Protein 7EFY (pdb70)

Secondary structure (DSSP, 8-state):
----EEEEEETTEEEEEEE-TT-SS-EEEHHHHHHTT-TTT-BTT---EEEEEEEEEEEETTEEEEEEEEEESS-SSSEEE-HHHHHHTT-EEETTTTEEEETTEEEEPPP--

Radius of gyration: 13.46 Å; Cα contacts (8 Å, |Δi|>4): 255; chains: 1; bounding box: 27×30×35 Å

InterPro domains:
  IPR009060 UBA-like superfamily [SSF46934] (325-380)
  IPR015940 Ubiquitin-associated domain [PF00627] (348-377)
  IPR015940 Ubiquitin-associated domain [PS50030] (336-380)
  IPR015940 Ubiquitin-associated domain [SM00165] (342-379)
  IPR019103 Aspartic peptidase, DDI1-type [PF09668] (195-303)
  IPR019103 Aspartic peptidase, DDI1-type [cd05479] (188-311)
  IPR021109 Aspartic peptidase domain superfamily [G3DSA:2.40.70.10] (181-326)
  IPR021109 Aspartic peptidase domain superfamily [SSF50630] (197-303)
  IPR029071 Ubiquitin-like domain superfamily [SSF54236] (7-81)

Solvent-accessible surface area: 6303 Å² total; per-residue (Å²): 198,58,109,36,69,0,81,6,50,0,49,53,50,88,26,45,0,25,9,39,67,75,18,132,60,0,18,0,4,56,63,10,0,84,74,1,87,1,56,184,63,9,23,131,199,79,115,108,68,21,0,52,0,77,107,2,84,1,53,0,38,125,27,114,25,94,10,40,0,20,0,44,102,95,39,117,26,82,2,20,0,0,69,48,16,10,68,70,70,156,21,67,63,38,122,174,112,63,2,0,51,2,59,154,24,75,26,107,11,65,83,160,132

Nearest PDB structures (foldseek):
  7efy-assembly1_A-2  TM=1.009E+00  e=3.374E-25  Cryptosporidium hominis
  7d66-assembly2_L  TM=9.541E-01  e=1.787E-17  Toxoplasma gondii GT1
  5ys4-assembly1_D  TM=9.528E-01  e=9.050E-16  Leishmania major
  5ys4-assembly1_A  TM=9.489E-01  e=7.529E-16  Leishmania major
  5yq8-assembly2_D  TM=9.498E-01  e=6.848E-15  Leishmania major

Foldseek 3Di:
DDFFWFWKDKQNRTDIEGEEAPAPFKEFEPVLCVVNVNPVQFDCVDPVWNGKRQWIWIQDPNDIDTDMYTYDHDDPDGTYDYNNVCVVQVWDCDPPQQWIRGPPDTTHTDDPD

B-factor: mean 90.38, std 22.17, range [53.98, 217.73]

Structure (mmCIF, N/CA/C/O backbone):
data_7EFY
#
_entry.id   7EFY
#
_cell.length_a   81.559
_cell.length_b   81.559
_cell.length_c   142.181
_cell.angle_alpha   90.000
_cell.angle_beta   90.000
_cell.angle_gamma   120.000
#
_symmetry.space_group_name_H-M   'H 3 2'
#
loop_
_entity.id
_entity.type
_entity.pdbx_description
1 polymer 'UBA domain-containing protein'
2 water water
#
loop_
_atom_site.group_PDB
_atom_site.id
_atom_site.type_symbol
_atom_site.label_atom_id
_atom_site.label_alt_id
_atom_site.label_comp_id
_atom_site.label_asym_id
_atom_site.label_entity_id
_atom_site.label_seq_id
_atom_site.pdbx_PDB_ins_code
_atom_site.Cartn_x
_atom_site.Cartn_y
_atom_site.Cartn_z
_atom_site.occupancy
_atom_site.B_iso_or_equiv
_atom_site.auth_seq_id
_atom_site.auth_comp_id
_atom_site.auth_asym_id
_atom_site.auth_atom_id
_atom_site.pdbx_PDB_model_num
ATOM 1 N N . VAL A 1 3 ? 8.845 34.350 -11.205 1.000 121.322 201 VAL A N 1
ATOM 2 C CA . VAL A 1 3 ? 8.568 33.327 -10.118 1.000 143.581 201 VAL A CA 1
ATOM 3 C C . VAL A 1 3 ? 8.330 34.073 -8.798 1.000 145.149 201 VAL A C 1
ATOM 4 O O . VAL A 1 3 ? 9.093 34.973 -8.450 1.000 162.806 201 VAL A O 1
ATOM 8 N N . HIS A 1 4 ? 7.233 33.741 -8.094 1.000 129.346 202 HIS A N 1
ATOM 9 C CA . HIS A 1 4 ? 6.969 34.269 -6.759 1.000 111.850 202 HIS A CA 1
ATOM 10 C C . HIS A 1 4 ? 7.798 33.470 -5.749 1.000 110.086 202 HIS A C 1
ATOM 11 O O . HIS A 1 4 ? 7.972 32.265 -5.928 1.000 118.444 202 HIS A O 1
ATOM 13 N N . MET A 1 5 ? 8.316 34.151 -4.711 1.000 94.215 203 MET A N 1
ATOM 14 C CA . MET A 1 5 ? 9.064 33.560 -3.603 1.000 81.324 203 MET A CA 1
ATOM 15 C C . MET A 1 5 ? 8.201 32.617 -2.743 1.000 86.656 203 MET A C 1
ATOM 16 O O . MET A 1 5 ? 6.993 32.482 -2.937 1.000 98.316 203 MET A O 1
ATOM 21 N N . LEU A 1 6 ? 8.811 31.930 -1.768 1.000 85.396 204 LEU A N 1
ATOM 22 C CA . LEU A 1 6 ? 8.037 30.976 -0.980 1.000 79.321 204 LEU A CA 1
ATOM 23 C C . LEU A 1 6 ? 7.605 31.586 0.352 1.000 78.069 204 LEU A C 1
ATOM 24 O O . LEU A 1 6 ? 8.426 32.047 1.148 1.000 76.954 204 LEU A O 1
ATOM 29 N N . TYR A 1 7 ? 6.297 31.591 0.599 1.000 81.691 205 TYR A N 1
ATOM 30 C CA . TYR A 1 7 ? 5.828 32.111 1.872 1.000 69.818 205 TYR A CA 1
ATOM 31 C C . TYR A 1 7 ? 4.835 31.118 2.448 1.000 69.936 205 TYR A C 1
ATOM 32 O O . TYR A 1 7 ? 4.189 30.393 1.696 1.000 73.306 205 TYR A O 1
ATOM 41 N N . ILE A 1 8 ? 4.776 31.053 3.780 1.000 72.989 206 ILE A N 1
ATOM 42 C CA . ILE A 1 8 ? 3.751 30.299 4.489 1.000 74.575 206 ILE A CA 1
ATOM 43 C C . ILE A 1 8 ? 3.151 31.224 5.544 1.000 83.472 206 ILE A C 1
ATOM 44 O O . ILE A 1 8 ? 3.776 32.226 5.924 1.000 82.918 206 ILE A O 1
ATOM 49 N N . ASN A 1 9 ? 1.951 30.863 6.028 1.000 83.991 207 ASN A N 1
ATOM 50 C CA . ASN A 1 9 ? 1.361 31.569 7.158 1.000 78.821 207 ASN A CA 1
ATOM 51 C C . ASN A 1 9 ? 1.854 30.964 8.468 1.000 79.906 207 ASN A C 1
ATOM 52 O O . ASN A 1 9 ? 1.887 29.738 8.624 1.000 80.145 207 ASN A O 1
ATOM 57 N N . ALA A 1 10 ? 2.240 31.839 9.405 1.000 76.731 208 ALA A N 1
ATOM 58 C CA . ALA A 1 10 ? 2.658 31.378 10.720 1.000 86.365 208 ALA A CA 1
ATOM 59 C C . ALA A 1 10 ? 2.285 32.401 11.786 1.000 87.218 208 ALA A C 1
ATOM 60 O O . ALA A 1 10 ? 2.210 33.596 11.519 1.000 90.125 208 ALA A O 1
ATOM 62 N N . GLU A 1 11 ? 2.114 31.917 13.013 1.000 83.144 209 GLU A N 1
ATOM 63 C CA . GLU A 1 11 ? 2.000 32.833 14.120 1.000 74.537 209 GLU A CA 1
ATOM 64 C C . GLU A 1 11 ? 3.279 32.792 14.922 1.000 77.247 209 GLU A C 1
ATOM 65 O O . GLU A 1 11 ? 3.670 31.739 15.434 1.000 83.647 209 GLU A O 1
ATOM 71 N N . VAL A 1 12 ? 3.890 33.969 15.042 1.000 66.985 210 VAL A N 1
ATOM 72 C CA . VAL A 1 12 ? 5.010 34.090 15.951 1.000 77.059 210 VAL A CA 1
ATOM 73 C C . VAL A 1 12 ? 4.567 34.924 17.148 1.000 81.265 210 VAL A C 1
ATOM 74 O O . VAL A 1 12 ? 4.133 36.062 16.968 1.000 75.006 210 VAL A O 1
ATOM 78 N N . ASN A 1 13 ? 4.678 34.328 18.349 1.000 81.386 211 ASN A N 1
ATOM 79 C CA . ASN A 1 13 ? 4.229 34.915 19.606 1.000 79.095 211 ASN A CA 1
ATOM 80 C C . ASN A 1 13 ? 2.804 35.448 19.440 1.000 89.632 211 ASN A C 1
ATOM 81 O O . ASN A 1 13 ? 2.497 36.600 19.780 1.000 85.263 211 ASN A O 1
ATOM 86 N N . GLY A 1 14 ? 1.961 34.569 18.877 1.000 79.663 212 GLY A N 1
ATOM 87 C CA . GLY A 1 14 ? 0.544 34.814 18.705 1.000 77.244 212 GLY A CA 1
ATOM 88 C C . GLY A 1 14 ? 0.212 35.861 17.644 1.000 79.810 212 GLY A C 1
ATOM 89 O O . GLY A 1 14 ? -0.949 36.248 17.503 1.000 88.695 212 GLY A O 1
ATOM 90 N N . ILE A 1 15 ? 1.209 36.301 16.874 1.000 84.225 213 ILE A N 1
ATOM 91 C CA . ILE A 1 15 ? 0.892 37.182 15.759 1.000 87.477 213 ILE A CA 1
ATOM 92 C C . ILE A 1 15 ? 1.052 36.455 14.423 1.000 81.905 213 ILE A C 1
ATOM 93 O O . ILE A 1 15 ? 2.072 35.805 14.183 1.000 87.882 213 ILE A O 1
ATOM 98 N N . SER A 1 16 ? 0.016 36.601 13.582 1.000 78.079 214 SER A N 1
ATOM 99 C CA . SER A 1 16 ? -0.070 36.071 12.228 1.000 85.380 214 SER A CA 1
ATOM 100 C C . SER A 1 16 ? 0.897 36.823 11.318 1.000 87.550 214 SER A C 1
ATOM 101 O O . SER A 1 16 ? 0.797 38.043 11.193 1.000 89.212 214 SER A O 1
ATOM 104 N N . ILE A 1 17 ? 1.843 36.091 10.708 1.000 85.659 215 ILE A N 1
ATOM 105 C CA . ILE A 1 17 ? 2.743 36.691 9.736 1.000 87.542 215 ILE A CA 1
ATOM 106 C C . ILE A 1 17 ? 2.995 35.765 8.548 1.000 88.997 215 ILE A C 1
ATOM 107 O O . ILE A 1 17 ? 2.460 34.654 8.468 1.000 86.682 215 ILE A O 1
ATOM 112 N N . LYS A 1 18 ? 3.808 36.291 7.621 1.000 72.178 216 LYS A N 1
ATOM 113 C CA . LYS A 1 18 ? 4.165 35.612 6.39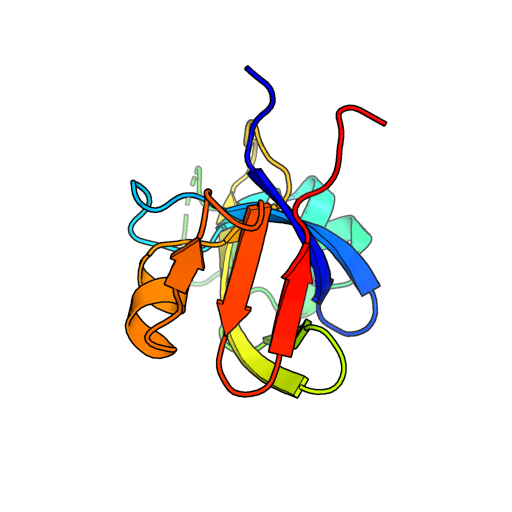4 1.000 77.850 216 LYS A CA 1
ATOM 114 C C . LYS A 1 18 ? 5.667 35.326 6.462 1.000 82.175 216 LYS A C 1
ATOM 115 O O . LYS A 1 18 ? 6.499 36.246 6.499 1.000 81.901 216 LYS A O 1
ATOM 117 N N . ALA A 1 19 ? 5.993 34.027 6.518 1.000 76.031 217 ALA A N 1
ATOM 118 C CA . ALA A 1 19 ? 7.369 33.566 6.626 1.000 73.689 217 ALA A CA 1
ATOM 119 C C . ALA A 1 19 ? 7.946 33.220 5.249 1.000 77.409 217 ALA A C 1
ATOM 120 O O . ALA A 1 19 ? 7.449 32.343 4.529 1.000 68.296 217 ALA A O 1
ATOM 122 N N . PHE A 1 20 ? 9.005 33.950 4.884 1.000 81.992 218 PHE A N 1
ATOM 123 C CA . PHE A 1 20 ? 9.762 33.669 3.677 1.000 84.357 218 PHE A CA 1
ATOM 124 C C . PHE A 1 20 ? 10.632 32.441 3.933 1.000 81.627 218 PHE A C 1
ATOM 125 O O . PHE A 1 20 ? 11.488 32.483 4.813 1.000 92.616 218 PHE A O 1
ATOM 133 N N . VAL A 1 21 ? 10.379 31.351 3.199 1.000 64.902 219 VAL A N 1
ATOM 134 C CA . VAL A 1 21 ? 11.122 30.110 3.359 1.000 69.216 219 VAL A CA 1
ATOM 135 C C . VAL A 1 21 ? 12.342 30.136 2.436 1.000 73.454 219 VAL A C 1
ATOM 136 O O . VAL A 1 21 ? 12.180 30.375 1.236 1.000 80.304 219 VAL A O 1
ATOM 140 N N . ASP A 1 22 ? 13.540 29.917 3.029 1.000 66.076 220 ASP A N 1
ATOM 141 C CA . ASP A 1 22 ? 14.849 30.187 2.435 1.000 71.158 220 ASP A CA 1
ATOM 142 C C . ASP A 1 22 ? 15.879 29.167 2.917 1.000 66.605 220 ASP A C 1
ATOM 143 O O . ASP A 1 22 ? 16.453 29.333 3.986 1.000 81.663 220 ASP A O 1
ATOM 148 N N . SER A 1 23 ? 16.158 28.157 2.093 1.000 65.321 221 SER A N 1
ATOM 149 C CA . SER A 1 23 ? 17.151 27.133 2.390 1.000 67.663 221 SER A CA 1
ATOM 150 C C . SER A 1 23 ? 18.591 27.637 2.207 1.000 64.874 221 SER A C 1
ATOM 151 O O .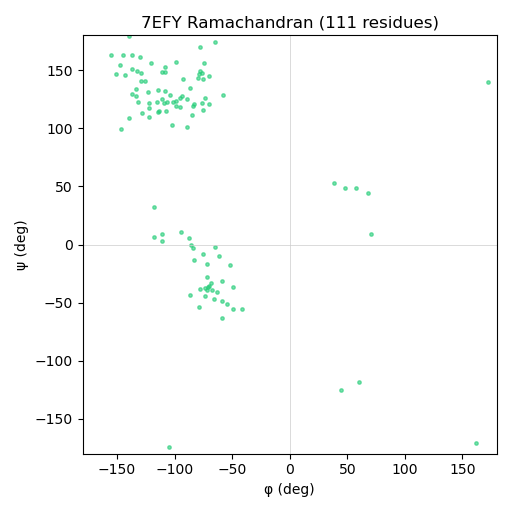 SER A 1 23 ? 19.575 26.946 2.517 1.000 79.141 221 SER A O 1
ATOM 154 N N . GLY A 1 24 ? 18.733 28.834 1.653 1.000 53.982 222 GLY A N 1
ATOM 155 C CA . GLY A 1 24 ? 20.074 29.339 1.454 1.000 65.188 222 GLY A CA 1
ATOM 156 C C . GLY A 1 24 ? 20.502 30.229 2.612 1.000 73.926 222 GLY A C 1
ATOM 157 O O . GLY A 1 24 ? 21.509 30.916 2.505 1.000 91.840 222 GLY A O 1
ATOM 158 N N . ALA A 1 25 ? 19.706 30.228 3.691 1.000 81.091 223 ALA A N 1
ATOM 159 C CA . ALA A 1 25 ? 19.959 31.034 4.881 1.000 71.984 223 ALA A CA 1
ATOM 160 C C . ALA A 1 25 ? 20.241 30.145 6.090 1.000 74.937 223 ALA A C 1
ATOM 161 O O . ALA A 1 25 ? 19.417 29.305 6.477 1.000 78.958 223 ALA A O 1
ATOM 163 N N . GLN A 1 26 ? 21.419 30.386 6.678 1.000 77.186 224 GLN A N 1
ATOM 164 C CA . GLN A 1 26 ? 21.880 29.705 7.871 1.000 86.922 224 GLN A CA 1
ATOM 165 C C . GLN A 1 26 ? 20.901 29.932 9.031 1.000 80.954 224 GLN A C 1
ATOM 166 O O . GLN A 1 26 ? 20.461 28.978 9.666 1.000 96.420 224 GLN A O 1
ATOM 172 N N . THR A 1 27 ? 20.511 31.190 9.264 1.000 89.035 225 THR A N 1
ATOM 173 C CA . THR A 1 27 ? 19.826 31.602 10.484 1.000 94.503 225 THR A CA 1
ATOM 174 C C . THR A 1 27 ? 18.484 32.259 10.175 1.000 87.324 225 THR A C 1
ATOM 175 O O . THR A 1 27 ? 18.447 33.201 9.385 1.000 89.685 225 THR A O 1
ATOM 179 N N . THR A 1 28 ? 17.418 31.819 10.865 1.000 74.556 226 THR A N 1
ATOM 180 C CA . THR A 1 28 ? 16.136 32.520 10.886 1.000 73.516 226 THR A CA 1
ATOM 181 C C . THR A 1 28 ? 16.307 33.954 11.406 1.000 67.651 226 THR A C 1
ATOM 182 O O . THR A 1 28 ? 16.903 34.176 12.467 1.000 73.407 226 THR A O 1
ATOM 186 N N . ILE A 1 29 ? 15.793 34.934 10.651 1.000 63.918 227 ILE A N 1
ATOM 187 C CA . ILE A 1 29 ? 15.976 36.339 11.010 1.000 76.230 227 ILE A CA 1
ATOM 188 C C . ILE A 1 29 ? 14.677 37.118 10.822 1.000 77.173 227 ILE A C 1
ATOM 189 O O . ILE A 1 29 ? 13.781 36.767 10.048 1.000 75.537 227 ILE A O 1
ATOM 194 N N . MET A 1 30 ? 14.660 38.282 11.449 1.000 81.063 228 MET A N 1
ATOM 195 C CA . MET A 1 30 ? 13.496 39.126 11.340 1.000 80.638 228 MET A CA 1
ATOM 196 C C . MET A 1 30 ? 13.943 40.581 11.290 1.000 80.656 228 MET A C 1
ATOM 197 O O . MET A 1 30 ? 14.921 40.991 11.923 1.000 74.014 228 MET A O 1
ATOM 202 N N . SER A 1 31 ? 13.192 41.356 10.523 1.000 75.235 229 SER A N 1
ATOM 203 C CA . SER A 1 31 ? 13.424 42.785 10.474 1.000 82.483 229 SER A CA 1
ATOM 204 C C . SER A 1 31 ? 13.014 43.422 11.799 1.000 85.265 229 SER A C 1
ATOM 205 O O . SER A 1 31 ? 12.004 43.034 12.405 1.000 70.766 229 SER A O 1
ATOM 208 N N . LYS A 1 32 ? 13.769 44.459 12.181 1.000 78.954 230 LYS A N 1
ATOM 209 C CA . LYS A 1 32 ? 13.387 45.333 13.281 1.000 76.669 230 LYS A CA 1
ATOM 210 C C . LYS A 1 32 ? 11.931 45.826 13.175 1.000 70.654 230 LYS A C 1
ATOM 211 O O . LYS A 1 32 ? 11.275 45.983 14.200 1.000 63.624 230 LYS A O 1
ATOM 217 N N . LYS A 1 33 ? 11.428 46.093 11.956 1.000 69.895 231 LYS A N 1
ATOM 218 C CA . LYS A 1 33 ? 10.071 46.605 11.796 1.000 72.542 231 LYS A CA 1
ATOM 219 C C . LYS A 1 33 ? 9.097 45.484 12.154 1.000 77.140 231 LYS A C 1
ATOM 220 O O . LYS A 1 33 ? 8.052 45.737 12.757 1.000 84.345 231 LYS A O 1
ATOM 222 N N . CYS A 1 34 ? 9.470 44.244 11.803 1.000 75.826 232 CYS A N 1
ATOM 223 C CA . CYS A 1 34 ? 8.630 43.095 12.098 1.000 74.987 232 CYS A CA 1
ATOM 224 C C . CYS A 1 34 ? 8.657 42.809 13.596 1.000 78.933 232 CYS A C 1
ATOM 225 O O . CYS A 1 34 ? 7.632 42.461 14.175 1.000 84.256 232 CYS A O 1
ATOM 228 N N . ALA A 1 35 ? 9.837 42.958 14.211 1.000 69.708 233 ALA A N 1
ATOM 229 C CA . ALA A 1 35 ? 10.001 42.771 15.643 1.000 69.572 233 ALA A CA 1
ATOM 230 C C . ALA A 1 35 ? 9.027 43.659 16.410 1.000 82.934 233 ALA A C 1
ATOM 231 O O . ALA A 1 35 ? 8.332 43.177 17.297 1.000 111.120 233 ALA A O 1
ATOM 233 N N . GLU A 1 36 ? 9.003 44.959 16.077 1.000 100.771 234 GLU A N 1
ATOM 234 C CA . GLU A 1 36 ? 8.018 45.905 16.590 1.000 98.739 234 GLU A CA 1
ATOM 235 C C . GLU A 1 36 ? 6.598 45.345 16.440 1.000 92.166 234 GLU A C 1
ATOM 236 O O . GLU A 1 36 ? 5.886 45.218 17.429 1.000 108.888 234 GLU A O 1
ATOM 242 N N . LYS A 1 37 ? 6.214 44.979 15.208 1.000 86.586 235 LYS A N 1
ATOM 243 C CA . LYS A 1 37 ? 4.874 44.530 14.845 1.000 85.109 235 LYS A CA 1
ATOM 244 C C . LYS A 1 37 ? 4.439 43.260 15.583 1.000 89.380 235 LYS A C 1
ATOM 245 O O . LYS A 1 37 ? 3.285 42.878 15.456 1.000 103.797 235 LYS A O 1
ATOM 247 N N . CYS A 1 38 ? 5.332 42.569 16.313 1.000 112.031 236 CYS A N 1
ATOM 248 C CA . CYS A 1 38 ? 4.966 41.317 16.983 1.000 115.267 236 CYS A CA 1
ATOM 249 C C . CYS A 1 38 ? 5.114 41.432 18.509 1.000 112.238 236 CYS A C 1
ATOM 250 O O . CYS A 1 38 ? 4.947 40.444 19.234 1.000 118.910 236 CYS A O 1
ATOM 253 N N . ASN A 1 39 ? 5.413 42.653 18.981 1.000 102.003 237 ASN A N 1
ATOM 254 C CA . ASN A 1 39 ? 5.670 42.988 20.374 1.000 103.800 237 ASN A CA 1
ATOM 255 C C . ASN A 1 39 ? 6.819 42.137 20.888 1.000 100.400 237 ASN A C 1
ATOM 256 O O . ASN A 1 39 ? 6.717 41.549 21.964 1.000 100.418 237 ASN A O 1
ATOM 261 N N . LEU A 1 40 ? 7.903 42.104 20.105 1.000 77.588 238 LEU A N 1
ATOM 262 C CA . LEU A 1 40 ? 9.030 41.240 20.397 1.000 72.333 238 LEU A CA 1
ATOM 263 C C . LEU A 1 40 ? 10.241 42.066 20.816 1.000 77.880 238 LEU A C 1
ATOM 264 O O . LEU A 1 40 ? 11.313 41.520 21.072 1.000 87.634 238 LEU A O 1
ATOM 269 N N . VAL A 1 41 ? 10.076 43.384 20.913 1.000 79.363 239 VAL A N 1
ATOM 270 C CA . VAL A 1 41 ? 11.266 44.183 21.140 1.000 88.850 239 VAL A CA 1
ATOM 271 C C . VAL A 1 41 ? 11.755 43.964 22.565 1.000 86.764 239 VAL A C 1
ATOM 272 O O . VAL A 1 41 ? 12.954 44.062 22.832 1.000 87.146 239 VAL A O 1
ATOM 276 N N . ARG A 1 42 ? 10.808 43.631 23.451 1.000 90.351 240 ARG A N 1
ATOM 277 C CA . ARG A 1 42 ? 11.099 43.457 24.865 1.000 87.812 240 ARG A CA 1
ATOM 278 C C . ARG A 1 42 ? 11.964 42.212 25.054 1.000 93.434 240 ARG A C 1
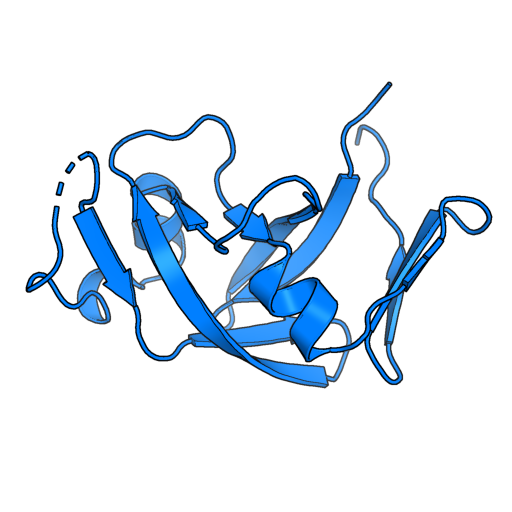ATOM 279 O O . ARG A 1 42 ? 12.849 42.222 25.909 1.000 92.626 240 ARG A O 1
ATOM 287 N N . LEU A 1 43 ? 11.744 41.202 24.191 1.000 81.646 241 LEU A N 1
ATOM 288 C CA . LEU A 1 43 ? 12.384 39.895 24.224 1.000 73.114 241 LEU A CA 1
ATOM 289 C C . LEU A 1 43 ? 13.849 39.976 23.800 1.000 79.900 241 LEU A C 1
ATOM 290 O O . LEU A 1 43 ? 14.631 39.044 24.050 1.000 84.772 241 LEU A O 1
ATOM 295 N N . ILE A 1 44 ? 14.215 41.092 23.159 1.000 72.646 242 ILE A N 1
ATOM 296 C CA . ILE A 1 44 ? 15.492 41.150 22.469 1.000 78.804 242 ILE A CA 1
ATOM 297 C C . ILE A 1 44 ? 16.625 41.250 23.470 1.000 79.577 242 ILE A C 1
ATOM 298 O O . ILE A 1 44 ? 16.645 42.157 24.293 1.000 81.985 242 ILE A O 1
ATOM 303 N N . ASP A 1 45 ? 17.569 40.318 23.336 1.000 89.685 243 ASP A N 1
ATOM 304 C CA . ASP A 1 45 ? 18.806 40.355 24.089 1.000 85.501 243 ASP A CA 1
ATOM 305 C C . ASP A 1 45 ? 19.779 41.258 23.340 1.000 86.502 243 ASP A C 1
ATOM 306 O O . ASP A 1 45 ? 20.223 40.907 22.248 1.000 88.055 243 ASP A O 1
ATOM 311 N N . TYR A 1 46 ? 20.095 42.420 23.924 1.000 84.767 244 TYR A N 1
ATOM 312 C CA . TYR A 1 46 ? 20.883 43.396 23.191 1.000 82.283 244 TYR A CA 1
ATOM 313 C C . TYR A 1 46 ? 22.370 43.105 23.346 1.000 85.996 244 TYR A C 1
ATOM 314 O O . TYR A 1 46 ? 23.181 43.787 22.739 1.000 106.312 244 TYR A O 1
ATOM 323 N N . ARG A 1 47 ? 22.724 42.052 24.094 1.000 95.830 245 ARG A N 1
ATOM 324 C CA . ARG A 1 47 ? 24.119 41.641 24.213 1.000 96.235 245 ARG A CA 1
ATOM 325 C C . ARG A 1 47 ? 24.669 41.152 22.869 1.000 103.153 245 ARG A C 1
ATOM 326 O O . ARG A 1 47 ? 25.849 40.803 22.790 1.000 112.898 245 ARG A O 1
ATOM 334 N N . PHE A 1 48 ? 23.821 41.126 21.822 1.000 108.690 246 PHE A N 1
ATOM 335 C CA . PHE A 1 48 ? 24.248 40.816 20.456 1.000 121.735 246 PHE A CA 1
ATOM 336 C C . PHE A 1 48 ? 24.150 42.074 19.584 1.000 130.886 246 PHE A C 1
ATOM 337 O O . PHE A 1 48 ? 23.323 42.949 19.844 1.000 129.828 246 PHE A O 1
ATOM 345 N N . SER A 1 49 ? 25.042 42.197 18.589 1.000 138.199 247 SER A N 1
ATOM 346 C CA . SER A 1 49 ? 25.030 43.330 17.669 1.000 137.180 247 SER A CA 1
ATOM 347 C C . SER A 1 49 ? 26.266 43.297 16.761 1.000 128.814 247 SER A C 1
ATOM 348 O O . SER A 1 49 ? 26.177 43.892 15.669 1.000 121.338 247 SER A O 1
ATOM 351 N N . LYS A 1 59 ? 23.575 45.298 10.043 1.000 107.031 257 LYS A N 1
ATOM 352 C CA . LYS A 1 59 ? 23.646 45.663 11.485 1.000 119.499 257 LYS A CA 1
ATOM 353 C C . LYS A 1 59 ? 22.577 44.893 12.260 1.000 117.574 257 LYS A C 1
ATOM 354 O O . LYS A 1 59 ? 21.379 45.015 11.982 1.000 107.793 257 LYS A O 1
ATOM 356 N N . ILE A 1 60 ? 23.057 44.108 13.236 1.000 107.108 258 ILE A N 1
ATOM 357 C CA . ILE A 1 60 ? 22.248 43.283 14.122 1.000 93.265 258 ILE A CA 1
ATOM 358 C C . ILE A 1 60 ? 21.750 44.126 15.293 1.000 97.403 258 ILE A C 1
ATOM 359 O O . ILE A 1 60 ? 22.564 44.631 16.073 1.000 112.973 258 ILE A O 1
ATOM 364 N N . VAL A 1 61 ? 20.414 44.233 15.412 1.000 77.399 259 VAL A N 1
ATOM 365 C CA . VAL A 1 61 ? 19.746 44.858 16.545 1.000 71.434 259 VAL A CA 1
ATOM 366 C C . VAL A 1 61 ? 19.950 44.013 17.804 1.000 76.749 259 VAL A C 1
ATOM 367 O O . VAL A 1 61 ? 20.096 44.574 18.886 1.000 92.110 259 VAL A O 1
ATOM 371 N N . GLY A 1 62 ? 19.904 42.674 17.664 1.000 79.680 260 GLY A N 1
ATOM 372 C CA . GLY A 1 62 ? 19.988 41.736 18.780 1.000 71.153 260 GLY A CA 1
ATOM 373 C C . GLY A 1 62 ? 19.487 40.325 18.444 1.000 73.653 260 GLY A C 1
ATOM 374 O O . GLY A 1 62 ? 19.196 40.014 17.287 1.000 85.279 260 GLY A O 1
ATOM 375 N N . LYS A 1 63 ? 19.355 39.481 19.482 1.000 76.546 261 LYS A N 1
ATOM 376 C CA . LYS A 1 63 ? 18.878 38.108 19.354 1.000 74.355 261 LYS A CA 1
ATOM 377 C C . LYS A 1 63 ? 17.691 37.861 20.290 1.000 67.197 261 LYS A C 1
ATOM 378 O O . LYS A 1 63 ? 17.656 38.364 21.413 1.000 84.410 261 LYS A O 1
ATOM 384 N N . ILE A 1 64 ? 16.704 37.105 19.799 1.000 58.445 262 ILE A N 1
ATOM 385 C CA . ILE A 1 64 ? 15.587 36.650 20.608 1.000 63.508 262 ILE A CA 1
ATOM 386 C C . ILE A 1 64 ? 15.792 35.163 20.849 1.000 67.825 262 ILE A C 1
ATOM 387 O O . ILE A 1 64 ? 15.781 34.360 19.913 1.000 70.158 262 ILE A O 1
ATOM 392 N N . HIS A 1 65 ? 16.001 34.826 22.122 1.000 71.870 263 HIS A N 1
ATOM 393 C CA . HIS A 1 65 ? 16.385 33.470 22.433 1.000 67.462 263 HIS A CA 1
ATOM 394 C C . HIS A 1 65 ? 15.193 32.545 22.287 1.000 68.682 263 HIS A C 1
ATOM 395 O O . HIS A 1 65 ? 15.330 31.492 21.679 1.000 77.258 263 HIS A O 1
ATOM 402 N N . VAL A 1 66 ? 14.027 32.945 22.801 1.000 67.161 264 VAL A N 1
ATOM 403 C CA . VAL A 1 66 ? 12.911 32.013 22.720 1.000 69.554 264 VAL A CA 1
ATOM 404 C C . VAL A 1 66 ? 11.658 32.698 22.199 1.000 68.300 264 VAL A C 1
ATOM 405 O O . VAL A 1 66 ? 11.134 33.636 22.794 1.000 82.920 264 VAL A O 1
ATOM 409 N N . ALA A 1 67 ? 11.139 32.158 21.107 1.000 66.776 265 ALA A N 1
ATOM 410 C CA . ALA A 1 67 ? 9.874 32.643 20.598 1.000 67.792 265 ALA A CA 1
ATOM 411 C C . ALA A 1 67 ? 9.005 31.451 20.181 1.000 72.532 265 ALA A C 1
ATOM 412 O O . ALA A 1 67 ? 9.503 30.376 19.820 1.000 69.571 265 ALA A O 1
ATOM 414 N N . GLN A 1 68 ? 7.685 31.642 20.261 1.000 65.711 266 GLN A N 1
ATOM 415 C CA . GLN A 1 68 ? 6.777 30.568 19.924 1.000 64.047 266 GLN A CA 1
ATOM 416 C C . GLN A 1 68 ? 6.372 30.699 18.467 1.000 68.419 266 GLN A C 1
ATOM 417 O O . GLN A 1 68 ? 5.927 31.763 18.031 1.000 72.453 266 GLN A O 1
ATOM 423 N N . MET A 1 69 ? 6.538 29.594 17.730 1.000 71.764 267 MET A N 1
ATOM 424 C CA . MET A 1 69 ? 6.089 29.516 16.350 1.000 70.630 267 MET A CA 1
ATOM 425 C C . MET A 1 69 ? 4.820 28.678 16.343 1.000 76.265 267 MET A C 1
ATOM 426 O O . MET A 1 69 ? 4.801 27.609 16.961 1.000 71.471 267 MET A O 1
ATOM 431 N N . LYS A 1 70 ? 3.756 29.198 15.716 1.000 71.723 268 LYS A N 1
ATOM 432 C CA . LYS A 1 70 ? 2.575 28.377 15.525 1.000 77.891 268 LYS A CA 1
ATOM 433 C C . LYS A 1 70 ? 2.440 28.154 14.031 1.000 82.427 268 LYS A C 1
ATOM 434 O O . LYS A 1 70 ? 2.273 29.120 13.290 1.000 75.786 268 LYS A O 1
ATOM 440 N N . ILE A 1 71 ? 2.589 26.888 13.622 1.000 81.359 269 ILE A N 1
ATOM 441 C CA . ILE A 1 71 ? 2.394 26.503 12.235 1.000 85.008 269 ILE A CA 1
ATOM 442 C C . ILE A 1 71 ? 1.304 25.438 12.195 1.000 88.098 269 ILE A C 1
ATOM 443 O O . ILE A 1 71 ? 1.463 24.362 12.765 1.000 89.757 269 ILE A O 1
ATOM 448 N N . GLY A 1 72 ? 0.196 25.755 11.519 1.000 91.634 270 GLY A N 1
ATOM 449 C CA . GLY A 1 72 ? -1.007 24.943 11.616 1.000 84.396 270 GLY A CA 1
ATOM 450 C C . GLY A 1 72 ? -1.499 24.887 13.056 1.000 87.689 270 GLY A C 1
ATOM 451 O O . GLY A 1 72 ? -1.802 25.920 13.648 1.000 89.520 270 GLY A O 1
ATOM 452 N N . ASN A 1 73 ? -1.522 23.676 13.617 1.000 99.536 271 ASN A N 1
ATOM 453 C CA . ASN A 1 73 ? -1.901 23.472 15.005 1.000 103.652 271 ASN A CA 1
ATOM 454 C C . ASN A 1 73 ? -0.722 22.875 15.758 1.000 98.737 271 ASN A C 1
ATOM 455 O O . ASN A 1 73 ? -0.922 22.075 16.668 1.000 121.838 271 ASN A O 1
ATOM 460 N N . SER A 1 74 ? 0.493 23.248 15.338 1.000 90.257 272 SER A N 1
ATOM 461 C CA . SER A 1 74 ? 1.716 22.850 16.021 1.000 81.833 272 SER A CA 1
ATOM 462 C C . SER A 1 74 ? 2.499 24.076 16.486 1.000 83.453 272 SER A C 1
ATOM 463 O O . SER A 1 74 ? 2.365 25.184 15.932 1.000 77.141 272 SER A O 1
ATOM 466 N N . PHE A 1 75 ? 3.321 23.829 17.517 1.000 69.381 273 PHE A N 1
ATOM 467 C CA . PHE A 1 75 ? 4.009 24.864 18.263 1.000 73.995 273 PHE A CA 1
ATOM 468 C C . PHE A 1 75 ? 5.472 24.456 18.439 1.000 75.591 273 PHE A C 1
ATOM 469 O O . PHE A 1 75 ? 5.755 23.351 18.899 1.000 80.293 273 PHE A O 1
ATOM 477 N N . PHE A 1 76 ? 6.388 25.359 18.057 1.000 78.330 274 PHE A N 1
ATOM 478 C CA . PHE A 1 76 ? 7.829 25.139 18.105 1.000 77.583 274 PHE A CA 1
ATOM 479 C C . PHE A 1 76 ? 8.482 26.361 18.734 1.000 75.459 274 PHE A C 1
ATOM 480 O O . PHE A 1 76 ? 8.179 27.513 18.391 1.000 77.871 274 PHE A O 1
ATOM 488 N N . PRO A 1 77 ? 9.413 26.136 19.676 1.000 71.301 275 PRO A N 1
ATOM 489 C CA . PRO A 1 77 ? 10.319 27.194 20.142 1.000 73.131 275 PRO A CA 1
ATOM 490 C C . PRO A 1 77 ? 11.399 27.463 19.105 1.000 72.422 275 PRO A C 1
ATOM 491 O O . PRO A 1 77 ? 11.903 26.553 18.451 1.000 84.497 275 PRO A O 1
ATOM 495 N N . PHE A 1 78 ? 11.758 28.726 18.950 1.000 76.809 276 PHE A N 1
ATOM 496 C CA . PHE A 1 78 ? 12.808 29.016 17.998 1.000 74.569 276 PHE A CA 1
ATOM 497 C C . PHE A 1 78 ? 13.486 30.325 18.370 1.000 65.639 276 PHE A C 1
ATOM 498 O O . PHE A 1 78 ? 12.941 31.094 19.156 1.000 71.471 276 PHE A O 1
ATOM 506 N N . SER A 1 79 ? 14.679 30.553 17.814 1.000 72.846 277 SER A N 1
ATOM 507 C CA . SER A 1 79 ? 15.389 31.807 18.043 1.000 77.505 277 SER A CA 1
ATOM 508 C C . SER A 1 79 ? 15.379 32.679 16.798 1.000 76.308 277 SER A C 1
ATOM 509 O O . SER A 1 79 ? 15.297 32.174 15.681 1.000 93.992 277 SER A O 1
ATOM 512 N N . ILE A 1 80 ? 15.464 33.988 17.025 1.000 70.947 278 ILE A N 1
ATOM 513 C CA . ILE A 1 80 ? 15.443 34.921 15.920 1.000 73.291 278 ILE A CA 1
ATOM 514 C C . ILE A 1 80 ? 16.619 35.858 16.072 1.000 76.848 278 ILE A C 1
ATOM 515 O O . ILE A 1 80 ? 17.047 36.155 17.188 1.000 72.116 278 ILE A O 1
ATOM 520 N N . THR A 1 81 ? 17.139 36.282 14.921 1.000 82.441 279 THR A N 1
ATOM 521 C CA . THR A 1 81 ? 18.122 37.342 14.929 1.000 84.296 279 THR A CA 1
ATOM 522 C C . THR A 1 81 ? 17.466 38.551 14.303 1.000 80.996 279 THR A C 1
ATOM 523 O O . THR A 1 81 ? 16.929 38.451 13.197 1.000 86.999 279 THR A O 1
ATOM 527 N N . VAL A 1 82 ? 17.496 39.659 15.046 1.000 78.522 280 VAL A N 1
ATOM 528 C CA . VAL A 1 82 ? 16.823 40.854 14.569 1.000 86.079 280 VAL A CA 1
ATOM 529 C C . VAL A 1 82 ? 17.831 41.739 13.851 1.000 85.024 280 VAL A C 1
ATOM 530 O O . VAL A 1 82 ? 18.869 42.047 14.427 1.000 78.517 280 VAL A O 1
ATOM 534 N N . LEU A 1 83 ? 17.499 42.106 12.598 1.000 93.433 281 LEU A N 1
ATOM 535 C CA . LEU A 1 83 ? 18.298 43.011 11.779 1.000 94.480 281 LEU A CA 1
ATOM 536 C C . LEU A 1 83 ? 17.604 44.361 11.632 1.000 104.772 281 LEU A C 1
ATOM 537 O O . LEU A 1 83 ? 16.367 44.438 11.627 1.000 90.505 281 LEU A O 1
ATOM 542 N N . GLU A 1 84 ? 18.457 45.392 11.508 1.000 108.523 282 GLU A N 1
ATOM 543 C CA . GLU A 1 84 ? 18.089 4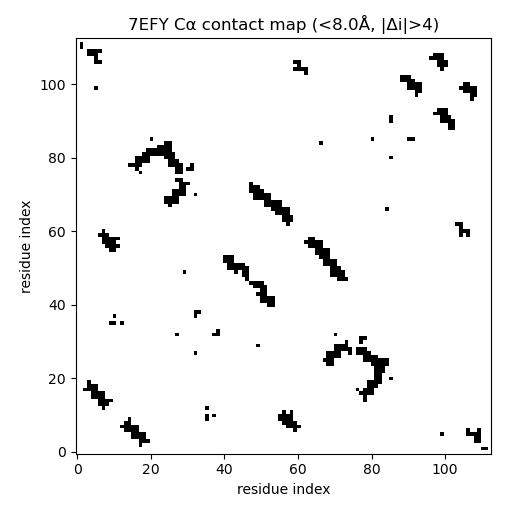6.794 11.444 1.000 110.018 282 GLU A CA 1
ATOM 544 C C . GLU A 1 84 ? 17.153 46.996 10.256 1.000 111.064 282 GLU A C 1
ATOM 545 O O . GLU A 1 84 ? 15.984 47.357 10.409 1.000 110.977 282 GLU A O 1
ATOM 551 N N . GLU A 1 85 ? 17.691 46.727 9.069 1.000 105.821 283 GLU A N 1
ATOM 552 C CA . GLU A 1 85 ? 16.908 46.776 7.852 1.000 105.359 283 GLU A CA 1
ATOM 553 C C . GLU A 1 85 ? 17.147 45.460 7.111 1.000 102.925 283 GLU A C 1
ATOM 554 O O . GLU A 1 85 ? 18.256 44.918 7.112 1.000 105.848 283 GLU A O 1
ATOM 556 N N . SER A 1 86 ? 16.075 44.925 6.526 1.000 91.197 284 SER A N 1
ATOM 557 C CA . SER A 1 86 ? 16.129 43.645 5.844 1.000 97.424 284 SER A CA 1
ATOM 558 C C . SER A 1 86 ? 15.069 43.654 4.740 1.000 102.745 284 SER A C 1
ATOM 559 O O . SER A 1 86 ? 14.029 44.303 4.887 1.000 109.786 284 SER A O 1
ATOM 562 N N . HIS A 1 87 ? 15.368 42.962 3.629 1.000 97.538 285 HIS A N 1
ATOM 563 C CA . HIS A 1 87 ? 14.506 42.879 2.458 1.000 105.390 285 HIS A CA 1
ATOM 564 C C . HIS A 1 87 ? 13.206 42.140 2.784 1.000 110.747 285 HIS A C 1
ATOM 565 O O . HIS A 1 87 ? 12.135 42.608 2.411 1.000 108.998 285 HIS A O 1
ATOM 567 N N . VAL A 1 88 ? 13.299 40.983 3.462 1.000 111.023 286 VAL A N 1
ATOM 568 C CA . VAL A 1 88 ? 12.110 40.303 3.966 1.000 100.814 286 VAL A CA 1
ATOM 569 C C . VAL A 1 88 ? 11.927 40.620 5.441 1.000 93.356 286 VAL A C 1
ATOM 570 O O . VAL A 1 88 ? 12.887 40.959 6.134 1.000 91.585 286 VAL A O 1
ATOM 574 N N . ASP A 1 89 ? 10.677 40.484 5.895 1.000 88.521 287 ASP A N 1
ATOM 575 C CA . ASP A 1 89 ? 10.324 40.887 7.243 1.000 89.426 287 ASP A CA 1
ATOM 576 C C . ASP A 1 89 ? 10.598 39.717 8.169 1.000 84.367 287 ASP A C 1
ATOM 577 O O . ASP A 1 89 ? 11.199 39.870 9.241 1.000 81.765 287 ASP A O 1
ATOM 582 N N . PHE A 1 90 ? 10.201 38.537 7.696 1.000 76.265 288 PHE A N 1
ATOM 583 C CA . PHE A 1 90 ? 10.531 37.353 8.452 1.000 73.382 288 PHE A CA 1
ATOM 584 C C . PHE A 1 90 ? 11.006 36.252 7.516 1.000 71.384 288 PHE A C 1
ATOM 585 O O . PHE A 1 90 ? 10.341 35.945 6.524 1.000 71.54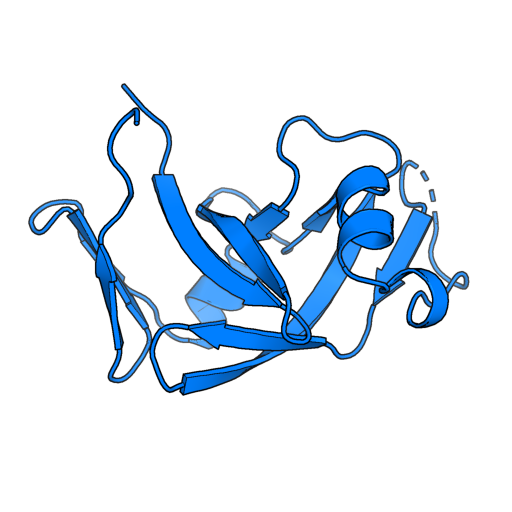1 288 PHE A O 1
ATOM 593 N N . LEU A 1 91 ? 12.162 35.678 7.877 1.000 68.046 289 LEU A N 1
ATOM 594 C CA . LEU A 1 91 ? 12.843 34.689 7.059 1.000 69.855 289 LEU A CA 1
ATOM 595 C C . LEU A 1 91 ? 13.032 33.393 7.833 1.000 66.261 289 LEU A C 1
ATOM 596 O O . LEU A 1 91 ? 13.843 33.336 8.750 1.000 74.655 289 LEU A O 1
ATOM 601 N N . PHE A 1 92 ? 12.301 32.354 7.434 1.000 67.712 290 PHE A N 1
ATOM 602 C CA . PHE A 1 92 ? 12.438 31.011 7.975 1.000 64.945 290 PHE A CA 1
ATOM 603 C 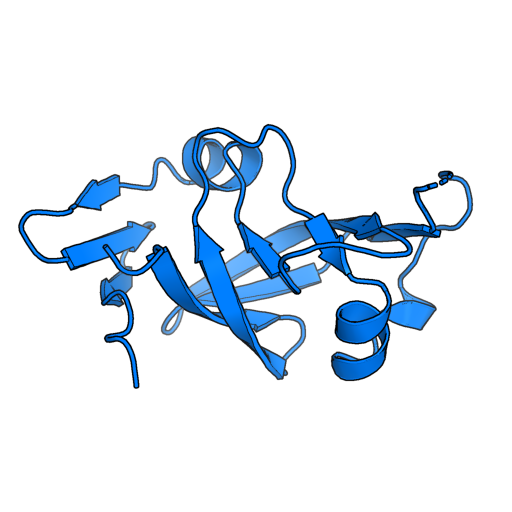C . PHE A 1 92 ? 13.698 30.383 7.378 1.000 65.602 290 PHE A C 1
ATOM 604 O O . PHE A 1 92 ? 13.821 30.322 6.169 1.000 94.370 290 PHE A O 1
ATOM 612 N N . GLY A 1 93 ? 14.666 29.957 8.193 1.000 75.519 291 GLY A N 1
ATOM 613 C CA . GLY A 1 93 ? 15.975 29.587 7.665 1.000 70.400 291 GLY A CA 1
ATOM 614 C C . GLY A 1 93 ? 16.217 28.076 7.621 1.000 72.125 291 GLY A C 1
ATOM 615 O O . GLY A 1 93 ? 15.332 27.272 7.929 1.000 64.197 291 GLY A O 1
ATOM 616 N N . LEU A 1 94 ? 17.450 27.709 7.258 1.000 62.556 292 LEU A N 1
ATOM 617 C CA . LEU A 1 94 ? 17.844 26.313 7.179 1.000 67.346 292 LEU A CA 1
ATOM 618 C C . LEU A 1 94 ? 17.958 25.705 8.577 1.000 72.799 292 LEU A C 1
ATOM 619 O O . LEU A 1 94 ? 17.617 24.538 8.776 1.000 77.320 292 LEU A O 1
ATOM 624 N N . ASP A 1 95 ? 18.445 26.505 9.538 1.000 77.201 293 ASP A N 1
ATOM 625 C CA . ASP A 1 95 ? 18.483 26.132 10.947 1.000 70.556 293 ASP A CA 1
ATOM 626 C C . ASP A 1 95 ? 17.182 25.431 11.333 1.000 74.816 293 ASP A C 1
ATOM 627 O O . ASP A 1 95 ? 17.208 24.289 11.795 1.000 70.584 293 ASP A O 1
ATOM 632 N N . LEU A 1 96 ? 16.049 26.106 11.087 1.000 73.550 294 LEU A N 1
ATOM 633 C CA . LEU A 1 96 ? 14.758 25.570 11.477 1.000 79.575 294 LEU A CA 1
ATOM 634 C C . LEU A 1 96 ? 14.347 24.430 10.556 1.000 77.516 294 LEU A C 1
ATOM 635 O O . LEU A 1 96 ? 13.730 23.463 10.987 1.000 81.624 294 LEU A O 1
ATOM 640 N N . LEU A 1 97 ? 14.663 24.573 9.274 1.000 67.598 295 LEU A N 1
ATOM 641 C CA . LEU A 1 97 ? 14.236 23.574 8.314 1.000 66.879 295 LEU A CA 1
ATOM 642 C C . LEU A 1 97 ? 14.886 22.228 8.641 1.000 71.839 295 LEU A C 1
ATOM 643 O O . LEU A 1 97 ? 14.217 21.190 8.540 1.000 62.292 295 LEU A O 1
ATOM 648 N N . LYS A 1 98 ? 16.186 22.273 9.021 1.000 65.343 296 LYS A N 1
ATOM 649 C CA . LYS A 1 98 ? 16.997 21.078 9.210 1.000 69.103 296 LYS A CA 1
ATOM 650 C C . LYS A 1 98 ? 16.593 20.490 10.561 1.000 77.063 296 LYS A C 1
ATOM 651 O O . LYS A 1 98 ? 16.412 19.266 10.688 1.000 71.920 296 LYS A O 1
ATOM 653 N N . ARG A 1 99 ? 16.346 21.401 11.526 1.000 74.184 297 ARG A N 1
ATOM 654 C CA . ARG A 1 99 ? 15.926 21.019 12.869 1.000 73.279 297 ARG A CA 1
ATOM 655 C C . ARG A 1 99 ? 14.627 20.224 12.821 1.000 78.121 297 ARG A C 1
ATOM 656 O O . ARG A 1 99 ? 14.380 19.418 13.699 1.000 84.753 297 ARG A O 1
ATOM 658 N N . TYR A 1 100 ? 13.760 20.495 11.846 1.000 80.369 298 TYR A N 1
ATOM 659 C CA . TYR A 1 100 ? 12.446 19.883 11.908 1.000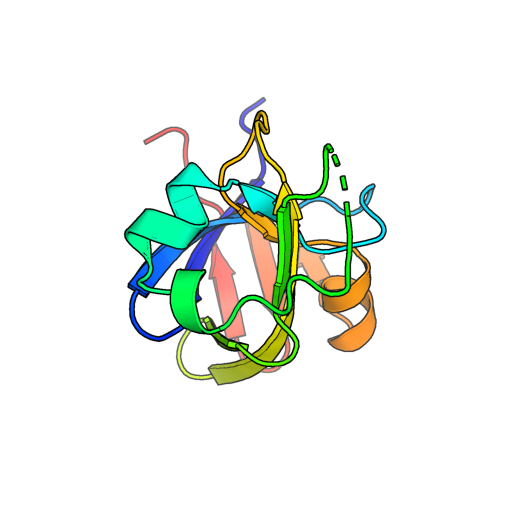 79.055 298 TYR A CA 1
ATOM 660 C C . TYR A 1 100 ? 12.342 18.856 10.784 1.000 91.334 298 TYR A C 1
ATOM 661 O O . TYR A 1 100 ? 11.282 18.274 10.545 1.000 99.665 298 TYR A O 1
ATOM 670 N N . GLN A 1 101 ? 13.487 18.610 10.135 1.000 90.573 299 GLN A N 1
ATOM 671 C CA . GLN A 1 101 ? 13.525 17.767 8.952 1.000 98.024 299 GLN A CA 1
ATOM 672 C C . GLN A 1 101 ? 12.287 18.054 8.112 1.000 95.180 299 GLN A C 1
ATOM 673 O O . GLN A 1 101 ? 11.529 17.141 7.788 1.000 92.814 299 GLN A O 1
ATOM 679 N N . CYS A 1 102 ? 12.090 19.344 7.809 1.000 93.561 300 CYS A N 1
ATOM 680 C CA . CYS A 1 102 ? 10.964 19.811 7.022 1.000 79.910 300 CYS A CA 1
ATOM 681 C C . CYS A 1 102 ? 11.210 19.442 5.569 1.000 87.732 300 CYS A C 1
ATOM 682 O O . CYS A 1 102 ? 12.343 19.261 5.132 1.000 90.239 300 CYS A O 1
ATOM 685 N N . CYS A 1 103 ? 10.123 19.338 4.815 1.000 96.646 301 CYS A N 1
ATOM 686 C CA . CYS A 1 103 ? 10.238 18.997 3.413 1.000 84.022 301 CYS A CA 1
ATOM 687 C C . CYS A 1 103 ? 9.590 20.105 2.608 1.000 86.833 301 CYS A C 1
ATOM 688 O O . CYS A 1 103 ? 8.411 20.403 2.789 1.000 103.719 301 CYS A O 1
ATOM 691 N N . ILE A 1 104 ? 10.389 20.698 1.723 1.000 81.421 302 ILE A N 1
ATOM 692 C CA . ILE A 1 104 ? 9.878 21.669 0.778 1.000 78.809 302 ILE A CA 1
ATOM 693 C C . ILE A 1 104 ? 9.431 20.944 -0.487 1.000 76.443 302 ILE A C 1
ATOM 694 O O . ILE A 1 104 ? 10.256 20.614 -1.328 1.000 76.061 302 ILE A O 1
ATOM 699 N N . ASP A 1 105 ? 8.116 20.732 -0.616 1.000 78.926 303 ASP A N 1
ATOM 700 C CA . ASP A 1 105 ? 7.590 20.016 -1.760 1.000 85.330 303 ASP A CA 1
ATOM 701 C C . ASP A 1 105 ? 6.998 21.006 -2.761 1.000 80.223 303 ASP A C 1
ATOM 702 O O . ASP A 1 105 ? 5.899 21.516 -2.583 1.000 82.951 303 ASP A O 1
ATOM 707 N N . LEU A 1 106 ? 7.743 21.261 -3.834 1.000 84.088 304 LEU A N 1
ATOM 708 C CA . LEU A 1 106 ? 7.261 22.140 -4.887 1.000 87.098 304 LEU A CA 1
ATOM 709 C C . LEU A 1 106 ? 6.452 21.342 -5.906 1.000 98.149 304 LEU A C 1
ATOM 710 O O . LEU A 1 106 ? 6.076 21.876 -6.946 1.000 100.019 304 LEU A O 1
ATOM 715 N N . HIS A 1 107 ? 6.226 20.051 -5.632 1.000 107.931 305 HIS A N 1
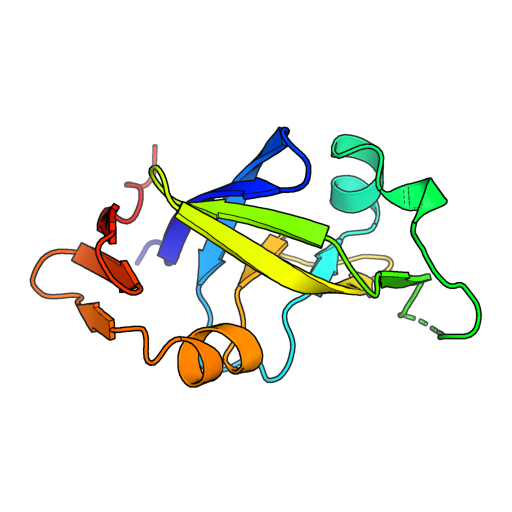ATOM 716 C CA . HIS A 1 107 ? 5.201 19.329 -6.371 1.000 111.193 305 HIS A CA 1
ATOM 717 C C . HIS A 1 107 ? 3.811 19.669 -5.819 1.000 103.385 305 HIS A C 1
ATOM 718 O O . HIS A 1 107 ? 2.954 20.113 -6.576 1.000 92.738 305 HIS A O 1
ATOM 725 N N . GLN A 1 108 ? 3.594 19.518 -4.503 1.000 92.274 306 GLN A N 1
ATOM 726 C CA . GLN A 1 108 ? 2.309 19.890 -3.924 1.000 97.575 306 GLN A CA 1
ATOM 727 C C . GLN A 1 108 ? 2.229 21.387 -3.622 1.000 115.983 306 GLN A C 1
ATOM 728 O O . GLN A 1 108 ? 1.142 21.909 -3.364 1.000 118.799 306 GLN A O 1
ATOM 734 N N . ASN A 1 109 ? 3.380 22.070 -3.663 1.000 112.441 307 ASN A N 1
ATOM 735 C CA . ASN A 1 109 ? 3.456 23.488 -3.353 1.000 102.973 307 ASN A CA 1
ATOM 736 C C . ASN A 1 109 ? 3.162 23.719 -1.866 1.000 99.967 307 ASN A C 1
ATOM 737 O O . ASN A 1 109 ? 2.452 24.655 -1.500 1.000 99.015 307 ASN A O 1
ATOM 742 N N . ALA A 1 110 ? 3.749 22.885 -1.000 1.000 90.022 308 ALA A N 1
ATOM 743 C CA . ALA A 1 110 ? 3.561 23.046 0.429 1.000 80.919 308 ALA A CA 1
ATOM 744 C C . ALA A 1 110 ? 4.816 22.675 1.221 1.000 89.148 308 ALA A C 1
ATOM 745 O O . ALA A 1 110 ? 5.722 21.985 0.744 1.000 77.636 308 ALA A O 1
ATOM 747 N N . LEU A 1 111 ? 4.819 23.142 2.472 1.000 87.450 309 LEU A N 1
ATOM 748 C CA . LEU A 1 111 ? 5.865 22.850 3.429 1.000 80.134 309 LEU A CA 1
ATOM 749 C C . LEU A 1 111 ? 5.358 21.772 4.375 1.000 82.515 309 LEU A C 1
ATOM 750 O O . LEU A 1 111 ? 4.331 21.946 5.025 1.000 88.278 309 LEU A O 1
ATOM 755 N N . ILE A 1 112 ? 6.095 20.661 4.428 1.000 81.981 310 ILE A N 1
ATOM 756 C CA . ILE A 1 112 ? 5.808 19.596 5.370 1.000 83.625 310 ILE A CA 1
ATOM 757 C C . ILE A 1 112 ? 6.754 19.766 6.553 1.000 98.424 310 ILE A C 1
ATOM 758 O O . ILE A 1 112 ? 7.975 19.745 6.391 1.000 98.676 310 ILE A O 1
ATOM 763 N N . ILE A 1 113 ? 6.159 19.977 7.732 1.000 97.576 311 ILE A N 1
ATOM 764 C CA . ILE A 1 113 ? 6.896 20.151 8.972 1.000 83.744 311 ILE A CA 1
ATOM 765 C C . ILE A 1 113 ? 6.126 19.395 10.046 1.000 84.357 311 ILE A C 1
ATOM 766 O O . ILE A 1 113 ? 5.023 19.805 10.412 1.000 83.319 311 ILE A O 1
ATOM 771 N N . GLY A 1 114 ? 6.705 18.267 10.486 1.000 85.568 312 GLY A N 1
ATOM 772 C CA . GLY A 1 114 ? 5.998 17.233 11.232 1.000 82.921 312 GLY A CA 1
ATOM 773 C C . GLY A 1 114 ? 4.622 16.896 10.646 1.000 93.622 312 GLY A C 1
ATOM 774 O O . GLY A 1 114 ? 4.474 16.595 9.460 1.000 92.558 312 GLY A O 1
ATOM 775 N N . ASP A 1 115 ? 3.596 16.998 11.492 1.000 103.730 313 ASP A N 1
ATOM 776 C CA . ASP A 1 115 ? 2.258 16.559 11.138 1.000 113.067 313 ASP A CA 1
ATOM 777 C C . ASP A 1 115 ? 1.524 17.645 10.359 1.000 107.230 313 ASP A C 1
ATOM 778 O O . ASP A 1 115 ? 0.399 17.423 9.915 1.000 128.765 313 ASP A O 1
ATOM 783 N N . GLU A 1 116 ? 2.163 18.808 10.187 1.000 93.883 314 GLU A N 1
ATOM 784 C CA . GLU A 1 116 ? 1.564 19.898 9.430 1.000 94.374 314 GLU A CA 1
ATOM 785 C C . GLU A 1 116 ? 2.012 19.826 7.962 1.000 102.681 314 GLU A C 1
ATOM 786 O O . GLU A 1 116 ? 3.144 19.437 7.654 1.000 103.341 314 GLU A O 1
ATOM 792 N N . LYS A 1 117 ? 1.092 20.157 7.046 1.000 85.344 315 LYS A N 1
ATOM 793 C CA . LYS A 1 117 ? 1.434 20.470 5.668 1.000 84.074 315 LYS A CA 1
ATOM 794 C C . LYS A 1 117 ? 0.778 21.809 5.366 1.000 85.364 315 LYS A C 1
ATOM 795 O O . LYS A 1 117 ? -0.437 21.919 5.382 1.000 97.553 315 LYS A O 1
ATOM 797 N N . VAL A 1 118 ? 1.601 22.834 5.152 1.000 90.167 316 VAL A N 1
ATOM 798 C CA . VAL A 1 118 ? 1.103 24.177 4.938 1.000 87.846 316 VAL A CA 1
ATOM 799 C C . VAL A 1 118 ? 1.462 24.578 3.512 1.000 93.366 316 VAL A C 1
ATOM 800 O O . VAL A 1 118 ? 2.602 24.388 3.099 1.000 100.933 316 VAL A O 1
ATOM 804 N N . GLN A 1 119 ? 0.478 25.136 2.789 1.000 93.771 317 GLN A N 1
ATOM 805 C CA . GLN A 1 119 ? 0.605 25.535 1.393 1.000 90.281 317 GLN A CA 1
ATOM 806 C C . GLN A 1 119 ? 1.402 26.831 1.295 1.000 84.074 317 GLN A C 1
ATOM 807 O O . GLN A 1 119 ? 1.325 27.655 2.197 1.000 101.639 317 GLN A O 1
ATOM 813 N N . PHE A 1 120 ? 2.165 27.011 0.207 1.000 84.163 318 PHE A N 1
ATOM 814 C CA . PHE A 1 120 ? 2.787 28.304 -0.058 1.000 88.708 318 PHE A CA 1
ATOM 815 C C . PHE A 1 120 ? 1.716 29.232 -0.622 1.000 87.227 318 PHE A C 1
ATOM 816 O O . PHE A 1 120 ? 0.789 28.764 -1.272 1.000 96.374 318 PHE A O 1
ATOM 824 N N . LEU A 1 121 ? 1.842 30.535 -0.354 1.000 89.821 319 LEU A N 1
ATOM 825 C CA . LEU A 1 121 ? 0.862 31.513 -0.803 1.000 96.320 319 LEU A CA 1
ATOM 826 C C . LEU A 1 121 ? 1.098 31.811 -2.274 1.000 115.671 319 LEU A C 1
ATOM 827 O O . LEU A 1 121 ? 2.247 31.799 -2.714 1.000 138.603 319 LEU A O 1
ATOM 832 N N . SER A 1 122 ? -0.001 32.077 -2.997 1.000 132.157 320 SER A N 1
ATOM 833 C CA . SER A 1 122 ? 0.040 32.670 -4.326 1.000 135.588 320 SER A CA 1
ATOM 834 C C . SER A 1 122 ? 0.297 34.173 -4.204 1.000 146.248 320 SER A C 1
ATOM 835 O O . SER A 1 122 ? 0.242 34.721 -3.102 1.000 137.500 320 SER A O 1
ATOM 838 N N . GLU A 1 123 ? 0.562 34.822 -5.348 1.000 153.215 321 GLU A N 1
ATOM 839 C CA . GLU A 1 123 ? 1.027 36.203 -5.417 1.000 155.633 321 GLU A CA 1
ATOM 840 C C . GLU A 1 123 ? 0.108 37.132 -4.610 1.000 161.922 321 GLU A C 1
ATOM 841 O O . GLU A 1 123 ? 0.500 38.242 -4.238 1.000 152.471 321 GLU A O 1
ATOM 847 N N . SER A 1 124 ? -1.102 36.643 -4.301 1.000 153.833 322 SER A N 1
ATOM 848 C CA . SER A 1 124 ? -2.118 37.380 -3.565 1.000 139.468 322 SER A CA 1
ATOM 849 C C . SER A 1 124 ? -1.850 37.384 -2.044 1.000 133.989 322 SER A C 1
ATOM 850 O O . SER A 1 124 ? -1.772 36.292 -1.423 1.000 110.477 322 SER A O 1
#

Sequence (113 aa):
VHMLYINAEVNGISIKAFVDSGAQTTIMSKKCAEKCNLVRLIDYRFSKIVGKIHVAQMKIGNSFFPFSITVLEESHVDFLFGLDLLKRYQCCIDLHQNALIIGDEKVQFLSES

Organism: Cryptosporidium hominis (NCBI:txid237895)